Protein AF-A0A6P8HQ30-F1 (afdb_monomer)

Radius of gyration: 28.16 Å; Cα contacts (8 Å, |Δi|>4): 199; chains: 1; bounding box: 52×40×88 Å

Nearest PDB structures (foldseek):
  2dn7-assembly1_A  TM=3.045E-01  e=1.494E+00  Homo sapiens
  3gyx-assembly6_L  TM=2.418E-01  e=4.682E+00  Megalodesulfovibrio gigas
  2ha1-assembly1_A  TM=3.244E-01  e=8.776E+00  Homo sapiens
  2cum-assembly1_A  TM=3.190E-01  e=6.596E+00  Homo sapiens

Foldseek 3Di:
DPQPDWDKDFAQFADKDWPQQPKWWADPVRDTDGHDSCCPVVFWDWDQDPPRGIIIIHGDDDPPPPDPPVQQEQIKMWIKMWTAHPVRDTDIDIDIDTHHHDDDDPPPPDPPDPDPPPDPPPDDDDDDDDDDDDDDDDDDDDDDDDDDDPPPDDDDPDDPDDDDD

Mean predicted aligned error: 16.46 Å

Secondary structure (DSSP, 8-state):
--TT-PEEEE-S-EEEEE-GGG-EEE-TTS-EEEPPHHHHHHHEEEEE-SSTTEEEEEE---SSSS---GGGTT-EEEEEEEEE-TTSPEEEEEEEEE-SS--------PPPPPP--------------------------------------------------

pLDDT: mean 71.59, std 22.22, range [27.89, 97.38]

Sequence (165 aa):
MEADVPYVMQTNLQRCYIIAFKSTYLLCNGSWNILDNDFVNSRFLIVESENTQNFTIQFKRTTSHLEYNDAMKGRILRMTIGCYDKSDTIISDCLLLKMQGTLKCPDFSLPALPKPTTSPWTIAPTSETGTSKNEFQTHSISTSQSTTMVSKTIPSQILALVHYK

Organism: Actinia tenebrosa (NCBI:txid6105)

Solvent-accessible surface area (backbone atoms only — not comparable to full-atom values): 10926 Å² total; per-residue (Å²): 80,66,86,81,66,65,49,77,45,80,44,91,45,42,84,61,45,73,40,35,86,71,11,29,32,55,44,86,87,74,46,77,43,74,40,56,52,66,58,41,66,68,32,48,44,72,45,77,40,96,64,71,40,35,38,32,44,37,64,56,77,68,90,52,90,71,75,74,58,70,88,53,32,29,29,44,34,38,42,25,37,36,23,24,42,97,82,73,45,76,50,72,52,75,46,80,44,49,40,51,70,72,60,84,64,81,87,78,78,71,76,78,76,79,73,83,79,81,72,85,76,81,79,76,89,78,89,74,93,73,93,76,90,83,78,94,74,86,78,77,85,81,81,86,77,90,74,86,76,80,79,75,83,68,90,82,86,79,84,83,75,82,81,86,130

Structure (mmCIF, N/CA/C/O backbone):
data_AF-A0A6P8HQ30-F1
#
_entry.id   AF-A0A6P8HQ30-F1
#
loop_
_atom_site.group_PDB
_atom_site.id
_atom_site.type_symbol
_atom_site.label_atom_id
_atom_site.label_alt_id
_atom_site.label_comp_id
_atom_site.label_asym_id
_atom_site.label_entity_id
_atom_site.label_seq_id
_atom_site.pdbx_PDB_ins_code
_atom_site.Cartn_x
_atom_site.Cartn_y
_atom_site.Cartn_z
_atom_site.occupancy
_atom_site.B_iso_or_equiv
_atom_site.auth_seq_id
_atom_site.auth_comp_id
_atom_site.auth_asym_id
_atom_site.auth_atom_id
_atom_site.pdbx_PDB_model_num
ATOM 1 N N . MET A 1 1 ? -1.166 10.684 5.451 1.00 47.81 1 MET A N 1
ATOM 2 C CA . MET A 1 1 ? -1.147 11.293 4.109 1.00 47.81 1 MET A CA 1
ATOM 3 C C . MET A 1 1 ? -2.346 12.214 4.027 1.00 47.81 1 MET A C 1
ATOM 5 O O . MET A 1 1 ? -3.450 11.744 4.273 1.00 47.81 1 MET A O 1
ATOM 9 N N . GLU A 1 2 ? -2.139 13.509 3.813 1.00 48.12 2 GLU A N 1
ATOM 10 C CA . GLU A 1 2 ? -3.215 14.363 3.306 1.00 48.12 2 GLU A CA 1
ATOM 11 C C . GLU A 1 2 ? -3.574 13.804 1.924 1.00 48.12 2 GLU A C 1
ATOM 13 O O . GLU A 1 2 ? -2.665 13.422 1.186 1.00 48.12 2 GLU A O 1
ATOM 18 N N . ALA A 1 3 ? -4.861 13.612 1.633 1.00 53.06 3 ALA A N 1
ATOM 19 C CA . ALA A 1 3 ? -5.341 12.763 0.533 1.00 53.06 3 ALA A CA 1
ATOM 20 C C . ALA A 1 3 ? -4.883 13.171 -0.887 1.00 53.06 3 ALA A C 1
ATOM 22 O O . ALA A 1 3 ? -5.247 12.497 -1.843 1.00 53.06 3 ALA A O 1
ATOM 23 N N . ASP A 1 4 ? -4.071 14.219 -1.013 1.00 60.69 4 ASP A N 1
ATOM 24 C CA . ASP A 1 4 ? -3.644 14.820 -2.272 1.00 60.69 4 ASP A CA 1
ATOM 25 C C . ASP A 1 4 ? -2.112 14.933 -2.413 1.00 60.69 4 ASP A C 1
ATOM 27 O O . ASP A 1 4 ? -1.632 15.454 -3.416 1.00 60.69 4 ASP A O 1
ATOM 31 N N . VAL A 1 5 ? -1.324 14.433 -1.448 1.00 72.94 5 VAL A N 1
ATOM 32 C CA . VAL A 1 5 ? 0.145 14.422 -1.574 1.00 72.94 5 VAL A CA 1
ATOM 33 C C . VAL A 1 5 ? 0.609 13.041 -2.035 1.00 72.94 5 VAL A C 1
ATOM 35 O O . VAL A 1 5 ? 0.576 12.094 -1.242 1.00 72.94 5 VAL A O 1
ATOM 38 N N . PRO A 1 6 ? 1.039 12.895 -3.299 1.00 81.06 6 PRO A N 1
ATOM 39 C CA . PRO A 1 6 ? 1.554 11.629 -3.779 1.00 81.06 6 PRO A CA 1
ATOM 40 C C . PRO A 1 6 ? 2.869 11.271 -3.082 1.00 81.06 6 PRO A C 1
ATOM 42 O O . PRO A 1 6 ? 3.670 12.142 -2.738 1.00 81.06 6 PRO A O 1
ATOM 45 N N . TYR A 1 7 ? 3.120 9.974 -2.911 1.00 85.50 7 TYR A N 1
ATOM 46 C CA . TYR A 1 7 ? 4.421 9.504 -2.444 1.00 85.50 7 TYR A CA 1
ATOM 47 C C . TYR A 1 7 ? 5.340 9.260 -3.637 1.00 85.50 7 TYR A C 1
ATOM 49 O O . TYR A 1 7 ? 5.014 8.455 -4.508 1.00 85.50 7 TYR A O 1
ATOM 57 N N . VAL A 1 8 ? 6.484 9.941 -3.673 1.00 87.38 8 VAL A N 1
ATOM 58 C CA . VAL A 1 8 ? 7.487 9.775 -4.729 1.00 87.38 8 VAL A CA 1
ATOM 59 C C . VAL A 1 8 ? 8.610 8.888 -4.209 1.00 87.38 8 VAL A C 1
ATOM 61 O O . VAL A 1 8 ? 9.254 9.210 -3.212 1.00 87.38 8 VAL A O 1
ATOM 64 N N . MET A 1 9 ? 8.848 7.781 -4.904 1.00 85.75 9 MET A N 1
ATOM 65 C CA . MET A 1 9 ? 9.955 6.867 -4.658 1.00 85.75 9 MET A CA 1
ATOM 66 C C . MET A 1 9 ? 10.991 7.038 -5.764 1.00 85.75 9 MET A C 1
ATOM 68 O O . MET A 1 9 ? 10.678 6.844 -6.940 1.00 85.75 9 MET A O 1
ATOM 72 N N . GLN A 1 10 ? 12.220 7.379 -5.379 1.00 87.38 10 GLN A N 1
ATOM 73 C CA . GLN A 1 10 ? 13.355 7.377 -6.296 1.00 87.38 10 GLN A CA 1
ATOM 74 C C . GLN A 1 10 ? 13.962 5.976 -6.331 1.00 87.38 10 GLN A C 1
ATOM 76 O O . GLN A 1 10 ? 14.256 5.398 -5.285 1.00 87.38 10 GLN A O 1
ATOM 81 N N . THR A 1 11 ? 14.137 5.414 -7.519 1.00 86.75 11 THR A N 1
ATOM 82 C CA . THR A 1 11 ? 14.736 4.093 -7.699 1.00 86.75 11 THR A CA 1
ATOM 83 C C . THR A 1 11 ? 15.350 3.958 -9.086 1.00 86.75 11 THR A C 1
ATOM 85 O O . THR A 1 11 ? 14.940 4.609 -10.038 1.00 86.75 11 THR A O 1
ATOM 88 N N . ASN A 1 12 ? 16.354 3.097 -9.209 1.00 87.88 12 ASN A N 1
ATOM 89 C CA . ASN A 1 12 ? 16.943 2.697 -10.487 1.00 87.88 12 ASN A CA 1
ATOM 90 C C . ASN A 1 12 ? 16.269 1.448 -11.089 1.00 87.88 12 ASN A C 1
ATOM 92 O O . ASN A 1 12 ? 16.752 0.921 -12.096 1.00 87.88 12 ASN A O 1
ATOM 96 N N . LEU A 1 13 ? 15.214 0.949 -10.442 1.00 89.81 13 LEU A N 1
ATOM 97 C CA . LEU A 1 13 ? 14.401 -0.172 -10.900 1.00 89.81 13 LEU A CA 1
ATOM 98 C C . LEU A 1 13 ? 13.369 0.294 -11.934 1.00 89.81 13 LEU A C 1
ATOM 100 O O . LEU A 1 13 ? 13.106 1.483 -12.083 1.00 89.81 13 LEU A O 1
ATOM 104 N N . GLN A 1 14 ? 12.797 -0.654 -12.665 1.00 88.81 14 GLN A N 1
ATOM 105 C CA . GLN A 1 14 ? 11.894 -0.423 -13.787 1.00 88.81 14 GLN A CA 1
ATOM 106 C C . GLN A 1 14 ? 10.558 -1.127 -13.553 1.00 88.81 14 GLN A C 1
ATOM 108 O O . GLN A 1 14 ? 10.496 -2.140 -12.853 1.00 88.81 14 GLN A O 1
ATOM 113 N N . ARG A 1 15 ? 9.490 -0.629 -14.192 1.00 89.38 15 ARG A N 1
ATOM 114 C CA . ARG A 1 15 ? 8.171 -1.290 -14.226 1.00 89.38 15 ARG A CA 1
ATOM 115 C C . ARG A 1 15 ? 7.689 -1.722 -12.831 1.00 89.38 15 ARG A C 1
ATOM 117 O O . ARG A 1 15 ? 7.439 -2.900 -12.578 1.00 89.38 15 ARG A O 1
ATOM 124 N N . CYS A 1 16 ? 7.592 -0.765 -11.914 1.00 91.88 16 CYS A N 1
ATOM 125 C CA . CYS A 1 16 ? 7.097 -1.017 -10.565 1.00 91.88 16 CYS A CA 1
ATOM 126 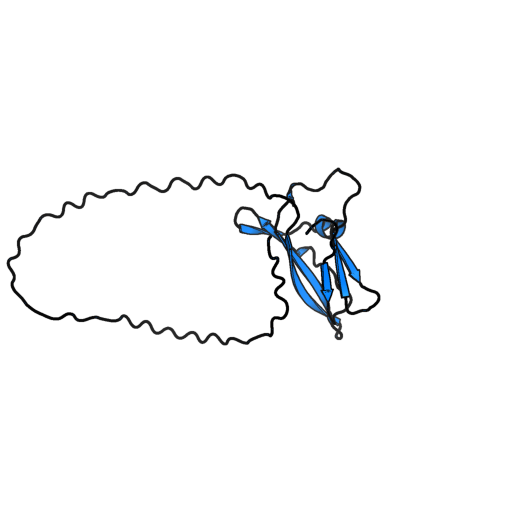C C . CYS A 1 16 ? 5.577 -1.241 -10.536 1.00 91.88 16 CYS A C 1
ATOM 128 O O . CYS A 1 16 ? 4.818 -0.569 -11.232 1.00 91.88 16 CYS A O 1
ATOM 130 N N . TYR A 1 17 ? 5.121 -2.142 -9.672 1.00 92.88 17 TYR A N 1
ATOM 131 C CA . TYR A 1 17 ? 3.710 -2.421 -9.418 1.00 92.88 17 TYR A CA 1
ATOM 132 C C . TYR A 1 17 ? 3.487 -2.780 -7.946 1.00 92.88 17 TYR A C 1
ATOM 134 O O . TYR A 1 17 ? 4.410 -3.138 -7.214 1.00 92.88 17 TYR A O 1
ATOM 142 N N . ILE A 1 18 ? 2.241 -2.679 -7.491 1.00 94.06 18 ILE A N 1
ATOM 143 C CA . ILE A 1 18 ? 1.866 -3.071 -6.131 1.00 94.06 18 ILE A CA 1
ATOM 144 C C . ILE A 1 18 ? 1.516 -4.558 -6.129 1.00 94.06 18 ILE A C 1
ATOM 146 O O . ILE A 1 18 ? 0.682 -5.014 -6.907 1.00 94.06 18 ILE A O 1
ATOM 150 N N . ILE A 1 19 ? 2.119 -5.319 -5.218 1.00 95.12 19 ILE A N 1
ATOM 151 C CA . ILE A 1 19 ? 1.793 -6.727 -4.987 1.00 95.12 19 ILE A CA 1
ATOM 152 C C . ILE A 1 19 ? 0.644 -6.787 -3.976 1.00 95.12 19 ILE A C 1
ATOM 154 O O . ILE A 1 19 ? 0.850 -6.882 -2.761 1.00 95.12 19 ILE A O 1
ATOM 158 N N . ALA A 1 20 ? -0.584 -6.697 -4.484 1.00 91.12 20 ALA A N 1
ATOM 159 C CA . ALA A 1 20 ? -1.786 -6.535 -3.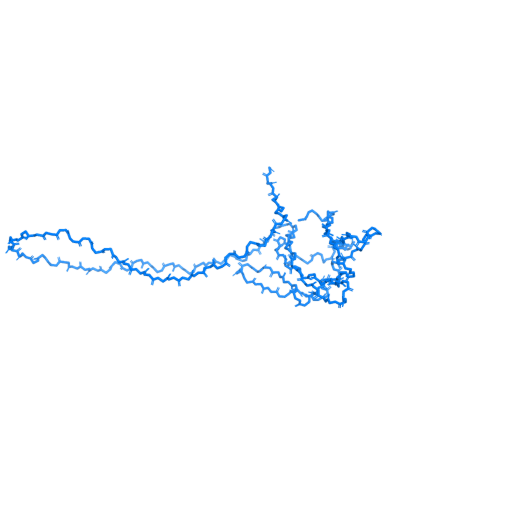669 1.00 91.12 20 ALA A CA 1
ATOM 160 C C . ALA A 1 20 ? -1.960 -7.629 -2.601 1.00 91.12 20 ALA A C 1
ATOM 162 O O . ALA A 1 20 ? -2.100 -7.314 -1.425 1.00 91.12 20 ALA A O 1
ATOM 163 N N . PHE A 1 21 ? -1.817 -8.904 -2.970 1.00 92.12 21 PHE A N 1
ATOM 164 C CA . PHE A 1 21 ? -1.999 -10.044 -2.056 1.00 92.12 21 PHE A CA 1
ATOM 165 C C . PHE A 1 21 ? -0.931 -10.163 -0.952 1.00 92.12 21 PHE A C 1
ATOM 167 O O . PHE A 1 21 ? -1.095 -10.946 -0.019 1.00 92.12 21 PHE A O 1
ATOM 174 N N . LYS A 1 22 ? 0.174 -9.411 -1.047 1.00 94.81 22 LYS A N 1
ATOM 175 C CA . LYS A 1 22 ? 1.192 -9.301 0.017 1.00 94.81 22 LYS A CA 1
ATOM 176 C C . LYS A 1 22 ? 1.047 -8.026 0.844 1.00 94.81 22 LYS A C 1
ATOM 178 O O . LYS A 1 22 ? 1.773 -7.839 1.819 1.00 94.81 22 LYS A O 1
ATOM 183 N N . SER A 1 23 ? 0.150 -7.132 0.447 1.00 96.00 23 SER A N 1
ATOM 184 C CA . SER A 1 23 ? -0.087 -5.881 1.152 1.00 96.00 23 SER A CA 1
ATOM 185 C C . SER A 1 23 ? -1.034 -6.120 2.328 1.00 96.00 23 SER A C 1
ATOM 187 O O . SER A 1 23 ? -1.964 -6.920 2.240 1.00 96.00 23 SER A O 1
ATOM 189 N N . THR A 1 24 ? -0.782 -5.460 3.454 1.00 97.38 24 THR A N 1
ATOM 190 C CA . THR A 1 24 ? -1.508 -5.691 4.709 1.00 97.38 24 THR A CA 1
ATOM 191 C C . THR A 1 24 ? -1.899 -4.387 5.396 1.00 97.38 24 THR A C 1
ATOM 193 O O . THR A 1 24 ? -1.411 -3.311 5.054 1.00 97.38 24 THR A O 1
ATOM 196 N N . TYR A 1 25 ? -2.789 -4.461 6.382 1.00 96.00 25 TYR A N 1
ATOM 197 C CA . TYR A 1 25 ? -3.151 -3.343 7.247 1.00 96.00 25 TYR A CA 1
ATOM 198 C C . TYR A 1 25 ? -3.191 -3.761 8.717 1.00 96.00 25 TYR A C 1
ATOM 200 O O . TYR A 1 25 ? -3.463 -4.917 9.047 1.00 96.00 25 TYR A O 1
ATOM 208 N N . LEU A 1 26 ? -2.901 -2.810 9.603 1.00 95.69 26 LEU A N 1
ATOM 209 C CA . LEU A 1 26 ? -2.819 -3.044 11.039 1.00 95.69 26 LEU A CA 1
ATOM 210 C C . LEU A 1 26 ? -4.214 -3.022 11.687 1.00 95.69 26 LEU A C 1
ATOM 212 O O . LEU A 1 26 ? -5.005 -2.081 11.516 1.00 95.69 26 LEU A O 1
ATOM 216 N N . LEU A 1 27 ? -4.512 -4.070 12.451 1.00 93.94 27 LEU A N 1
ATOM 217 C CA . LEU A 1 27 ? -5.713 -4.212 13.266 1.00 93.94 27 LEU A CA 1
ATOM 218 C C . LEU A 1 27 ? -5.514 -3.626 14.668 1.00 93.94 27 LEU A C 1
ATOM 220 O O . LEU A 1 27 ? -4.400 -3.435 15.145 1.00 93.94 27 LEU A O 1
ATOM 224 N N . CYS A 1 28 ? -6.626 -3.371 15.358 1.00 90.94 28 CYS A N 1
ATOM 225 C CA . CYS A 1 28 ? -6.624 -2.800 16.709 1.00 90.94 28 CYS A CA 1
ATOM 226 C C . CYS A 1 28 ? -5.966 -3.702 17.760 1.00 90.94 28 CYS A C 1
ATOM 228 O O . CYS A 1 28 ? -5.457 -3.211 18.757 1.00 90.94 28 CYS A O 1
ATOM 230 N N . ASN A 1 29 ? -5.955 -5.014 17.525 1.00 92.00 29 ASN A N 1
ATOM 231 C CA . ASN A 1 29 ? -5.275 -5.992 18.374 1.00 92.00 29 ASN A CA 1
ATOM 232 C C . ASN A 1 29 ? -3.766 -6.117 18.060 1.00 92.00 29 ASN A C 1
ATOM 234 O O . ASN A 1 29 ? -3.124 -7.043 18.545 1.00 92.00 29 ASN A O 1
ATOM 238 N N . GLY A 1 30 ? -3.211 -5.251 17.202 1.00 93.31 30 GLY A N 1
ATOM 239 C CA . GLY A 1 30 ? -1.801 -5.263 16.801 1.00 93.31 30 GLY A CA 1
ATOM 240 C C . GLY A 1 30 ? -1.433 -6.287 15.720 1.00 93.31 30 GLY A C 1
ATOM 241 O O . GLY A 1 30 ? -0.288 -6.310 15.277 1.00 93.31 30 GLY A O 1
ATOM 242 N N . SER A 1 31 ? -2.376 -7.118 15.267 1.00 96.06 31 SER A N 1
ATOM 243 C CA . SER A 1 31 ? -2.133 -8.073 14.177 1.00 96.06 31 SER A CA 1
ATOM 244 C C . SER A 1 31 ? -2.262 -7.422 12.795 1.00 96.06 31 SER A C 1
ATOM 246 O O . SER A 1 31 ? -2.910 -6.387 12.632 1.00 96.06 31 SER A O 1
ATOM 248 N N . TRP A 1 32 ? -1.641 -8.032 11.786 1.00 96.56 32 TRP A N 1
ATOM 249 C CA . TRP A 1 32 ? -1.739 -7.600 10.392 1.00 96.56 32 TRP A CA 1
ATOM 250 C C . TRP A 1 32 ? -2.752 -8.461 9.648 1.00 96.56 32 TRP A C 1
ATOM 252 O O . TRP A 1 32 ? -2.699 -9.685 9.747 1.00 96.56 32 TRP A O 1
ATOM 262 N N . ASN A 1 33 ? -3.630 -7.829 8.871 1.00 95.94 33 ASN A N 1
ATOM 263 C CA . ASN A 1 33 ? -4.548 -8.524 7.973 1.00 95.94 33 ASN A CA 1
ATOM 264 C C . ASN A 1 33 ? -4.249 -8.183 6.511 1.00 95.94 33 ASN A C 1
ATOM 266 O O . ASN A 1 33 ? -3.758 -7.092 6.225 1.00 95.94 33 ASN A O 1
ATOM 270 N N . ILE A 1 34 ? -4.535 -9.103 5.593 1.00 95.69 34 ILE A N 1
ATOM 271 C CA . ILE A 1 34 ? -4.308 -8.907 4.156 1.00 95.69 34 ILE A CA 1
ATOM 272 C C . ILE A 1 34 ? -5.277 -7.844 3.629 1.00 95.69 34 ILE A C 1
ATOM 274 O O . ILE A 1 34 ? -6.458 -7.835 3.978 1.00 95.69 34 ILE A O 1
ATOM 278 N N . LEU A 1 35 ? -4.761 -6.919 2.819 1.00 93.44 35 LEU A N 1
ATOM 279 C CA . LEU A 1 35 ? -5.586 -5.965 2.090 1.00 93.44 35 LEU A CA 1
ATOM 280 C C . LEU A 1 35 ? -6.302 -6.677 0.946 1.00 93.44 35 LEU A C 1
ATOM 282 O O . LEU A 1 35 ? -5.701 -7.459 0.212 1.00 93.44 35 LEU A O 1
ATOM 286 N N . ASP A 1 36 ? -7.581 -6.361 0.785 1.00 91.38 36 ASP A N 1
ATOM 287 C CA . ASP A 1 36 ? -8.364 -6.854 -0.337 1.00 91.38 36 ASP A CA 1
ATOM 288 C C . ASP A 1 36 ? -7.740 -6.418 -1.678 1.00 91.38 36 ASP A C 1
ATOM 290 O O . ASP A 1 36 ? -7.303 -5.273 -1.840 1.00 91.38 36 ASP A O 1
ATOM 294 N N . ASN A 1 37 ? -7.660 -7.349 -2.630 1.00 91.31 37 ASN A N 1
ATOM 295 C CA . ASN A 1 37 ? -6.999 -7.112 -3.913 1.00 91.31 37 ASN A CA 1
ATOM 296 C C . ASN A 1 37 ? -7.718 -6.021 -4.720 1.00 91.31 37 ASN A C 1
ATOM 298 O O . ASN A 1 37 ? -7.072 -5.136 -5.289 1.00 91.31 37 ASN A O 1
ATOM 302 N N . ASP A 1 38 ? -9.050 -6.042 -4.716 1.00 89.69 38 ASP A N 1
ATOM 303 C CA . ASP A 1 38 ? -9.859 -5.064 -5.436 1.00 89.69 38 ASP A CA 1
ATOM 304 C C . ASP A 1 38 ? -9.727 -3.687 -4.787 1.00 89.69 38 ASP A C 1
ATOM 306 O O . ASP A 1 38 ? -9.583 -2.680 -5.488 1.00 89.69 38 ASP A O 1
ATOM 310 N N . PHE A 1 39 ? -9.656 -3.620 -3.454 1.00 88.75 39 PHE A N 1
ATOM 311 C CA . PHE A 1 39 ? -9.325 -2.384 -2.744 1.00 88.7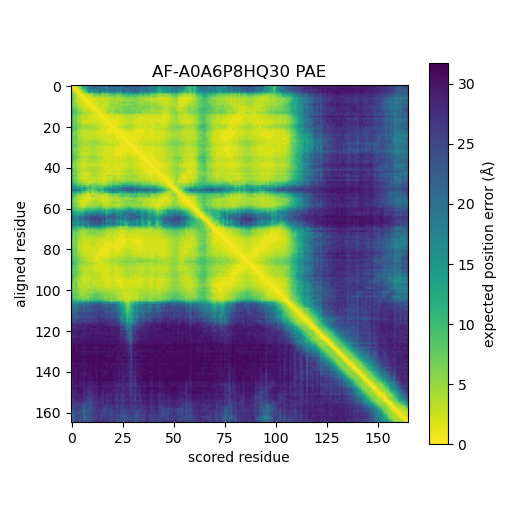5 39 PHE A CA 1
ATOM 312 C C . PHE A 1 39 ? -7.969 -1.817 -3.185 1.00 88.75 39 PHE A C 1
ATOM 314 O O . PHE A 1 39 ? -7.880 -0.633 -3.510 1.00 88.75 39 PHE A O 1
ATOM 321 N N . VAL A 1 40 ? -6.913 -2.634 -3.236 1.00 90.69 40 VAL A N 1
ATOM 322 C CA . VAL A 1 40 ? -5.579 -2.158 -3.634 1.00 90.69 40 VAL A CA 1
ATOM 323 C C . VAL A 1 40 ? -5.584 -1.619 -5.067 1.00 90.69 40 VAL A C 1
ATOM 325 O O . VAL A 1 40 ? -5.144 -0.492 -5.294 1.00 90.69 40 VAL A O 1
ATOM 328 N N . ASN A 1 41 ? -6.127 -2.378 -6.020 1.00 88.25 41 ASN A N 1
ATOM 329 C CA . ASN A 1 41 ? -6.106 -2.009 -7.440 1.00 88.25 41 ASN A CA 1
ATOM 330 C C . ASN A 1 41 ? -7.037 -0.828 -7.767 1.00 88.25 41 ASN A C 1
ATOM 332 O O . ASN A 1 41 ? -6.763 -0.034 -8.674 1.00 88.25 41 ASN A O 1
ATOM 336 N N . SER A 1 42 ? -8.137 -0.681 -7.023 1.00 86.19 42 SER A N 1
ATOM 337 C CA . SER A 1 42 ? -9.068 0.439 -7.192 1.00 86.19 42 SER A CA 1
ATOM 338 C C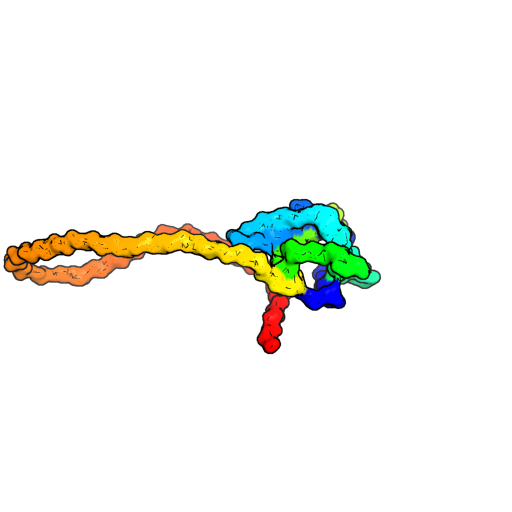 . SER A 1 42 ? -8.577 1.727 -6.534 1.00 86.19 42 SER A C 1
ATOM 340 O O . SER A 1 42 ? -8.919 2.813 -7.006 1.00 86.19 42 SER A O 1
ATOM 342 N N . ARG A 1 43 ? -7.771 1.637 -5.468 1.00 86.69 43 ARG A N 1
ATOM 343 C CA . ARG A 1 43 ? -7.363 2.801 -4.668 1.00 86.69 43 ARG A CA 1
ATOM 344 C C . ARG A 1 43 ? -5.940 3.260 -4.881 1.00 86.69 43 ARG A C 1
ATOM 346 O O . ARG A 1 43 ? -5.680 4.430 -4.629 1.00 86.69 43 ARG A O 1
ATOM 353 N N . PHE A 1 44 ? -5.035 2.411 -5.341 1.00 89.31 44 PHE A N 1
ATOM 354 C CA . PHE A 1 44 ? -3.642 2.794 -5.523 1.00 89.31 44 PHE A CA 1
ATOM 355 C C . PHE A 1 44 ? -3.239 2.709 -6.990 1.00 89.31 44 PHE A C 1
ATOM 357 O O . PHE A 1 44 ? -3.642 1.809 -7.724 1.00 89.31 44 PHE A O 1
ATOM 364 N N . LEU A 1 45 ? -2.444 3.681 -7.423 1.00 89.88 45 LEU A N 1
ATOM 365 C CA . LEU A 1 45 ? -1.835 3.712 -8.745 1.00 89.88 45 LEU A CA 1
ATOM 366 C C . LEU A 1 45 ? -0.349 3.984 -8.588 1.00 89.88 45 LEU A C 1
ATOM 368 O O . LEU A 1 45 ? 0.029 4.879 -7.833 1.00 89.88 45 LEU A O 1
ATOM 372 N N . ILE A 1 46 ? 0.469 3.245 -9.331 1.00 89.50 46 ILE A N 1
ATOM 373 C CA . ILE A 1 46 ? 1.858 3.619 -9.568 1.00 89.50 46 ILE A CA 1
ATOM 374 C C . ILE A 1 46 ? 1.909 4.312 -10.923 1.00 89.50 46 ILE A C 1
ATOM 376 O O . ILE A 1 46 ? 1.526 3.728 -11.934 1.00 89.50 46 ILE A O 1
ATOM 380 N N . VAL A 1 47 ? 2.351 5.564 -10.923 1.00 88.94 47 VAL A N 1
ATOM 381 C CA . VAL A 1 47 ? 2.618 6.338 -12.134 1.00 88.94 47 VAL A CA 1
ATOM 382 C C . VAL A 1 47 ? 4.125 6.458 -12.281 1.00 88.94 47 VAL A C 1
ATOM 384 O O . VAL A 1 47 ? 4.803 6.969 -11.387 1.00 88.94 47 VAL A O 1
ATOM 387 N N . GLU A 1 48 ? 4.647 5.963 -13.394 1.00 85.19 48 GLU A N 1
ATOM 388 C CA . GLU A 1 48 ? 6.043 6.146 -13.773 1.00 85.19 48 GLU A CA 1
ATOM 389 C C . GLU A 1 48 ? 6.244 7.578 -14.277 1.00 85.19 48 GLU A C 1
ATOM 391 O O . GLU A 1 48 ? 5.450 8.089 -15.069 1.00 85.19 48 GLU A O 1
ATOM 396 N N . SER A 1 49 ? 7.270 8.258 -13.766 1.00 81.44 49 SER A N 1
ATOM 397 C CA . SER A 1 49 ? 7.657 9.575 -14.267 1.00 81.44 49 SER A CA 1
ATOM 398 C C . SER A 1 49 ? 8.400 9.423 -15.593 1.00 81.44 49 SER A C 1
ATOM 400 O O . SER A 1 49 ? 9.193 8.499 -15.753 1.00 81.44 49 SER A O 1
ATOM 402 N N . GLU A 1 50 ? 8.204 10.367 -16.520 1.00 75.56 50 GLU A N 1
ATOM 403 C CA . GLU A 1 50 ? 8.906 10.406 -17.817 1.00 75.56 50 GLU A CA 1
ATOM 404 C C . GLU A 1 50 ? 10.436 10.339 -17.655 1.00 75.56 50 GLU A C 1
ATOM 406 O O . GLU A 1 50 ? 11.146 9.753 -18.471 1.00 75.56 50 GLU A O 1
ATOM 411 N N . ASN A 1 51 ? 10.940 10.860 -16.533 1.00 67.75 51 ASN A N 1
ATOM 412 C CA . ASN A 1 51 ? 12.309 10.662 -16.092 1.00 67.75 51 ASN A CA 1
ATOM 413 C C . ASN A 1 51 ? 12.364 9.371 -15.260 1.00 67.75 51 ASN A C 1
ATOM 415 O O . ASN A 1 51 ? 12.124 9.415 -14.055 1.00 67.75 51 ASN A O 1
ATOM 419 N N . THR A 1 52 ? 12.667 8.255 -15.933 1.00 67.12 52 THR A N 1
ATOM 420 C CA . THR A 1 52 ? 12.733 6.819 -15.526 1.00 67.12 52 THR A CA 1
ATOM 421 C C . THR A 1 52 ? 13.187 6.424 -14.105 1.00 67.12 52 THR A C 1
ATOM 423 O O . THR A 1 52 ? 13.207 5.241 -13.780 1.00 67.12 52 THR A O 1
ATOM 426 N N . GLN A 1 53 ? 13.578 7.361 -13.247 1.00 76.31 53 GLN A N 1
ATOM 427 C CA . GLN A 1 53 ? 14.072 7.105 -11.895 1.00 76.31 53 GLN A CA 1
ATOM 428 C C . GLN A 1 53 ? 13.041 7.361 -10.793 1.00 76.31 53 GLN A C 1
ATOM 430 O O . GLN A 1 53 ? 13.329 7.112 -9.625 1.00 76.31 53 GLN A O 1
ATOM 435 N N . ASN A 1 54 ? 11.855 7.875 -11.127 1.00 82.50 54 ASN A N 1
ATOM 436 C CA . ASN A 1 54 ? 10.845 8.216 -10.131 1.00 82.50 54 ASN A CA 1
ATOM 437 C C . ASN A 1 54 ? 9.537 7.480 -10.401 1.00 82.50 54 ASN A C 1
ATOM 439 O O . ASN A 1 54 ? 8.966 7.579 -11.488 1.00 82.50 54 ASN A O 1
ATOM 443 N N . PHE A 1 55 ? 9.013 6.832 -9.365 1.00 84.69 55 PHE A N 1
ATOM 444 C CA . PHE A 1 55 ? 7.658 6.297 -9.361 1.00 84.69 55 PHE A CA 1
ATOM 445 C C . PHE A 1 55 ? 6.827 7.029 -8.326 1.00 84.69 55 PHE A C 1
ATOM 447 O O . PHE A 1 55 ? 7.278 7.322 -7.219 1.00 84.69 55 PHE A O 1
ATOM 454 N N . THR A 1 56 ? 5.591 7.316 -8.700 1.00 85.00 56 THR A N 1
ATOM 455 C CA . THR A 1 56 ? 4.654 8.063 -7.877 1.00 85.00 56 THR A CA 1
ATOM 456 C C . THR A 1 56 ? 3.515 7.150 -7.471 1.00 85.00 56 THR A C 1
ATOM 458 O O . THR A 1 56 ? 2.790 6.646 -8.326 1.00 85.00 56 THR A O 1
ATOM 461 N N . ILE A 1 57 ? 3.334 6.954 -6.170 1.00 85.06 57 ILE A N 1
ATOM 462 C CA . ILE A 1 57 ? 2.204 6.213 -5.618 1.00 85.06 57 ILE A CA 1
ATOM 463 C C . ILE A 1 57 ? 1.107 7.214 -5.290 1.00 85.06 57 ILE A C 1
ATOM 465 O O . ILE A 1 57 ? 1.272 8.088 -4.434 1.00 85.06 57 ILE A O 1
ATOM 469 N N . GLN A 1 58 ? -0.013 7.077 -5.989 1.00 85.69 58 GLN A N 1
ATOM 470 C CA . GLN A 1 58 ? -1.180 7.932 -5.836 1.00 85.69 58 GLN A CA 1
ATOM 471 C C . GLN A 1 58 ? -2.325 7.154 -5.200 1.00 85.69 58 GLN A C 1
ATOM 473 O O . GLN A 1 58 ? -2.575 5.999 -5.550 1.00 85.69 58 GLN A O 1
ATOM 478 N N . PHE A 1 59 ? -3.042 7.816 -4.295 1.00 85.00 59 PHE A N 1
ATOM 479 C CA . PHE A 1 59 ? -4.292 7.314 -3.743 1.00 85.00 59 PHE A CA 1
ATOM 480 C C . PHE A 1 59 ? -5.466 7.895 -4.542 1.00 85.00 59 PHE A C 1
ATOM 482 O O . PHE A 1 59 ? -5.699 9.101 -4.530 1.00 85.00 59 PHE A O 1
ATOM 489 N N . LYS A 1 60 ? -6.213 7.048 -5.254 1.00 82.62 60 LYS A N 1
ATOM 490 C CA . LYS A 1 60 ? -7.367 7.455 -6.059 1.00 82.62 60 LYS A CA 1
ATOM 491 C C . LYS A 1 60 ? -8.535 7.837 -5.149 1.00 82.62 60 LYS A C 1
ATOM 493 O O . LYS A 1 60 ? -9.166 6.985 -4.507 1.00 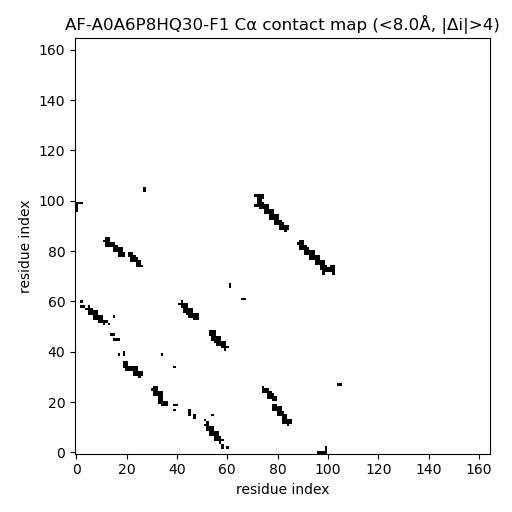82.62 60 LYS A O 1
ATOM 498 N N . ARG A 1 61 ? -8.869 9.127 -5.141 1.00 70.50 61 ARG A N 1
ATOM 499 C CA . ARG A 1 61 ? -10.118 9.622 -4.557 1.00 70.50 61 ARG A CA 1
ATOM 500 C C . ARG A 1 61 ? -11.274 9.187 -5.461 1.00 70.50 61 ARG A C 1
ATOM 502 O O . ARG A 1 61 ? -11.256 9.448 -6.659 1.00 70.50 61 ARG A O 1
ATOM 509 N N . THR A 1 62 ? -12.274 8.510 -4.905 1.00 63.72 62 THR A N 1
ATOM 510 C CA . THR A 1 62 ? -13.534 8.294 -5.630 1.00 63.72 62 THR A CA 1
ATOM 511 C C . THR A 1 62 ? -14.339 9.584 -5.578 1.00 63.72 62 THR A C 1
ATOM 513 O O . THR A 1 62 ? -14.448 10.202 -4.522 1.00 63.72 62 THR A O 1
ATOM 516 N N . THR A 1 63 ? -14.875 10.007 -6.722 1.00 55.12 63 THR A N 1
ATOM 517 C CA . THR A 1 63 ? -15.731 11.199 -6.847 1.00 55.12 63 THR A CA 1
ATOM 518 C C . THR A 1 63 ? -17.110 10.988 -6.226 1.00 55.12 63 THR A C 1
ATOM 520 O O . THR A 1 63 ? -17.784 11.954 -5.875 1.00 55.12 63 THR A O 1
ATOM 523 N N . SER A 1 64 ? -17.523 9.734 -6.022 1.00 54.00 64 SER A N 1
ATOM 524 C CA . SER A 1 64 ? -18.657 9.417 -5.169 1.00 54.00 64 SER A CA 1
ATOM 525 C C . SER A 1 64 ? -18.243 9.574 -3.705 1.00 54.00 64 SER A C 1
ATOM 527 O O . SER A 1 64 ? -17.378 8.861 -3.199 1.00 54.00 64 SER A O 1
ATOM 529 N N . HIS A 1 65 ? -18.926 10.473 -2.996 1.00 48.16 65 HIS A N 1
ATOM 530 C CA . H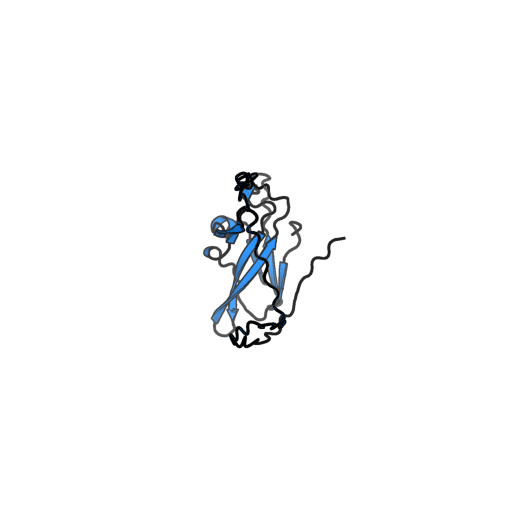IS A 1 65 ? -18.940 10.533 -1.527 1.00 48.16 65 HIS A CA 1
ATOM 531 C C . HIS A 1 65 ? -19.348 9.192 -0.876 1.00 48.16 65 HIS A C 1
ATOM 533 O O . HIS A 1 65 ? -19.179 9.003 0.326 1.00 48.16 65 HIS A O 1
ATOM 539 N N . LEU A 1 66 ? -19.886 8.269 -1.677 1.00 45.44 66 LEU A N 1
ATOM 540 C CA . LEU A 1 66 ? -20.180 6.894 -1.320 1.00 45.44 66 LEU A CA 1
ATOM 541 C C . LEU A 1 66 ? -18.917 6.028 -1.432 1.00 45.44 66 LEU A C 1
ATOM 543 O O . LEU A 1 66 ? -18.286 5.955 -2.487 1.00 45.44 66 LEU A O 1
ATOM 547 N N . GLU A 1 67 ? -18.604 5.379 -0.310 1.00 54.53 67 GLU A N 1
ATOM 548 C CA . GLU A 1 67 ? -17.616 4.309 -0.127 1.00 54.53 67 GLU A CA 1
ATOM 549 C C . GLU A 1 67 ? -16.141 4.719 -0.041 1.00 54.53 67 GLU A C 1
ATOM 551 O O . GLU A 1 67 ? -15.240 3.959 -0.406 1.00 54.53 67 GLU A O 1
ATOM 556 N N . TYR A 1 68 ? -15.842 5.860 0.590 1.00 60.06 68 TYR A N 1
ATOM 557 C CA . TYR A 1 68 ? -14.654 5.843 1.448 1.00 60.06 68 TYR A CA 1
ATOM 558 C C . TYR A 1 68 ? -14.928 4.801 2.536 1.00 60.06 68 TYR A C 1
ATOM 560 O O . TYR A 1 68 ? -15.727 5.045 3.434 1.00 60.06 68 TYR A O 1
ATOM 568 N N . ASN A 1 69 ? -14.358 3.604 2.385 1.00 64.50 69 ASN A N 1
ATOM 569 C CA . ASN A 1 69 ? -14.592 2.508 3.311 1.00 64.50 69 ASN A CA 1
ATOM 570 C C . ASN A 1 69 ? -14.083 2.955 4.687 1.00 64.50 69 ASN A C 1
ATOM 572 O O . ASN A 1 69 ? -12.871 2.994 4.917 1.00 64.50 69 ASN A O 1
ATOM 576 N N . ASP A 1 70 ? -15.002 3.332 5.582 1.00 71.88 70 ASP A N 1
ATOM 577 C CA . ASP A 1 70 ? -14.696 3.794 6.942 1.00 71.88 70 ASP A CA 1
ATOM 578 C C . ASP A 1 70 ? -13.776 2.808 7.671 1.00 71.88 70 ASP A C 1
ATOM 580 O O . ASP A 1 70 ? -12.984 3.202 8.531 1.00 71.88 70 ASP A O 1
ATOM 584 N N . ALA A 1 71 ? -13.801 1.537 7.256 1.00 78.44 71 ALA A N 1
ATOM 585 C CA . ALA A 1 71 ? -12.901 0.504 7.726 1.00 78.44 71 ALA A CA 1
ATOM 586 C C . ALA A 1 71 ? -11.416 0.871 7.597 1.00 78.44 71 ALA A C 1
ATOM 588 O O . ALA A 1 71 ? -10.652 0.432 8.445 1.00 78.44 71 ALA A O 1
ATOM 589 N N . MET A 1 72 ? -10.979 1.652 6.603 1.00 86.31 72 MET A N 1
ATOM 590 C CA . MET A 1 72 ? -9.554 1.968 6.382 1.00 86.31 72 MET A CA 1
ATOM 591 C C . MET A 1 72 ? -9.105 3.294 7.009 1.00 86.31 72 MET A C 1
ATOM 593 O O . MET A 1 72 ? -7.909 3.602 7.025 1.00 86.31 72 MET A O 1
ATOM 597 N N . LYS A 1 73 ? -10.035 4.075 7.564 1.00 87.81 73 LYS A N 1
ATOM 598 C CA . LYS A 1 73 ? -9.748 5.387 8.148 1.00 87.81 73 LYS A CA 1
ATOM 599 C C . LYS A 1 73 ? -8.764 5.283 9.313 1.00 87.81 73 LYS A C 1
ATOM 601 O O . LYS A 1 73 ? -8.929 4.463 10.214 1.00 87.81 73 LYS A O 1
ATOM 606 N N . GLY A 1 74 ? -7.731 6.125 9.296 1.00 90.44 74 GLY A N 1
ATOM 607 C CA . GLY A 1 74 ? -6.711 6.180 10.348 1.00 90.44 74 GLY A CA 1
ATOM 608 C C . GLY A 1 74 ? -5.836 4.931 10.500 1.00 90.44 74 GLY A C 1
ATOM 609 O O . GLY A 1 74 ? -5.010 4.887 11.414 1.00 90.44 74 GLY A O 1
ATOM 610 N N . ARG A 1 75 ? -5.992 3.915 9.640 1.00 92.19 75 ARG A N 1
ATOM 611 C CA . ARG A 1 75 ? -5.194 2.687 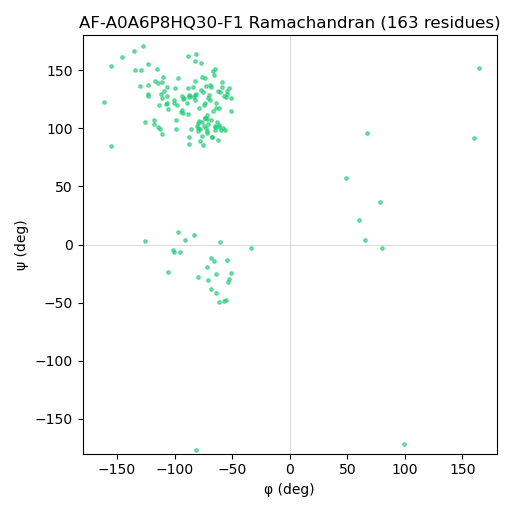9.701 1.00 92.19 75 ARG A CA 1
ATOM 612 C C . ARG A 1 75 ? -3.791 2.880 9.140 1.00 92.19 75 ARG A C 1
ATOM 614 O O . ARG A 1 75 ? -3.544 3.745 8.299 1.00 92.19 75 ARG A O 1
ATOM 621 N N . ILE A 1 76 ? -2.885 2.020 9.597 1.00 94.81 76 ILE A N 1
ATOM 622 C CA . ILE A 1 76 ? -1.552 1.853 9.022 1.00 94.81 76 ILE A CA 1
ATOM 623 C C . ILE A 1 76 ? -1.618 0.710 8.010 1.00 94.81 76 ILE A C 1
ATOM 625 O O . ILE A 1 76 ? -2.104 -0.374 8.333 1.00 94.81 76 ILE A O 1
ATOM 629 N N . LEU A 1 77 ? -1.145 0.963 6.797 1.00 95.00 77 LEU A N 1
ATOM 630 C CA . LEU A 1 77 ? -1.045 0.010 5.700 1.00 95.00 77 LEU A CA 1
ATOM 631 C C . LEU A 1 77 ? 0.430 -0.298 5.471 1.00 95.00 77 LEU A C 1
ATOM 633 O O . LEU A 1 77 ? 1.284 0.581 5.570 1.00 95.00 77 LEU A O 1
ATOM 637 N N . ARG A 1 78 ? 0.711 -1.543 5.117 1.00 96.31 78 ARG A N 1
ATOM 638 C CA . ARG A 1 78 ? 1.991 -2.010 4.606 1.00 96.31 78 ARG A CA 1
ATOM 639 C C . ARG A 1 78 ? 1.767 -2.447 3.165 1.00 96.31 78 ARG A C 1
ATOM 641 O O . ARG A 1 78 ? 1.249 -3.531 2.912 1.00 96.31 78 ARG A O 1
ATOM 648 N N . MET A 1 79 ? 2.146 -1.592 2.229 1.00 95.19 79 MET A N 1
ATOM 649 C CA . MET A 1 79 ? 2.048 -1.854 0.799 1.00 95.19 79 MET A CA 1
ATOM 650 C C . MET A 1 79 ? 3.311 -2.564 0.330 1.00 95.19 79 MET A C 1
ATOM 652 O O . MET A 1 79 ? 4.410 -2.072 0.566 1.00 95.19 79 MET A O 1
ATOM 656 N N . THR A 1 80 ? 3.170 -3.707 -0.335 1.00 96.19 80 THR A N 1
ATOM 657 C CA . THR A 1 80 ? 4.317 -4.384 -0.953 1.00 96.19 80 THR A CA 1
ATOM 658 C C . THR A 1 80 ? 4.446 -3.910 -2.394 1.00 96.19 80 THR A C 1
ATOM 660 O O . THR A 1 80 ? 3.486 -4.000 -3.157 1.00 96.19 80 THR A O 1
ATOM 663 N N . ILE A 1 81 ? 5.621 -3.420 -2.773 1.00 94.25 81 ILE A N 1
ATOM 664 C CA . ILE A 1 81 ? 5.926 -2.923 -4.117 1.00 94.25 81 ILE A CA 1
ATOM 665 C C . ILE A 1 81 ? 6.917 -3.895 -4.744 1.00 94.25 81 ILE A C 1
ATOM 667 O O . ILE A 1 81 ? 7.914 -4.238 -4.117 1.00 94.25 81 ILE A O 1
ATOM 671 N N . GLY A 1 82 ? 6.638 -4.364 -5.955 1.00 94.75 82 GLY A N 1
ATOM 672 C CA . GLY A 1 82 ? 7.569 -5.139 -6.767 1.00 94.75 82 GLY A CA 1
ATOM 673 C C . GLY A 1 82 ? 8.044 -4.297 -7.939 1.00 94.75 82 GLY A C 1
ATOM 674 O O . GLY A 1 82 ? 7.221 -3.703 -8.629 1.00 94.75 82 GLY A O 1
ATOM 675 N N . CYS A 1 83 ? 9.347 -4.254 -8.179 1.00 93.81 83 CYS A N 1
ATOM 676 C CA . CYS A 1 83 ? 9.930 -3.617 -9.355 1.00 93.81 83 CYS A CA 1
ATOM 677 C C . CYS A 1 83 ? 10.896 -4.585 -10.033 1.00 93.81 83 CYS A C 1
ATOM 679 O O . CYS A 1 83 ? 11.518 -5.411 -9.368 1.00 93.81 83 CYS A O 1
ATOM 681 N N . TYR A 1 84 ? 11.040 -4.472 -11.347 1.00 93.62 84 TYR A N 1
ATOM 682 C CA . TYR A 1 84 ? 12.032 -5.230 -12.098 1.00 93.62 84 TYR A CA 1
ATOM 683 C C . TYR A 1 84 ? 13.379 -4.518 -12.046 1.00 93.62 84 TYR A C 1
ATOM 685 O O . TYR A 1 84 ? 13.461 -3.305 -12.233 1.00 93.62 84 TYR A O 1
ATOM 693 N N . ASP A 1 85 ? 14.450 -5.259 -11.807 1.00 92.62 85 ASP A N 1
ATOM 694 C CA . ASP A 1 85 ? 15.793 -4.751 -12.049 1.00 92.62 85 ASP A CA 1
ATOM 695 C C . ASP A 1 85 ? 16.177 -4.874 -13.536 1.00 92.62 85 ASP A C 1
ATOM 697 O O . ASP A 1 85 ? 15.392 -5.300 -14.385 1.00 92.62 85 ASP A O 1
ATOM 701 N N . LYS A 1 86 ? 17.414 -4.495 -13.872 1.00 89.88 86 LYS A N 1
ATOM 702 C CA . LYS A 1 86 ? 17.934 -4.583 -15.247 1.00 89.88 86 LYS A CA 1
ATOM 703 C C . LYS A 1 86 ? 18.083 -6.019 -15.764 1.00 89.88 86 LYS A C 1
ATOM 705 O O . LYS A 1 86 ? 18.311 -6.195 -16.954 1.00 89.88 86 LYS A O 1
ATOM 710 N N . SER A 1 87 ? 18.025 -7.010 -14.877 1.00 94.56 87 SER A N 1
ATOM 711 C CA . SER A 1 87 ? 18.104 -8.435 -15.205 1.00 94.56 87 SER A CA 1
ATOM 712 C C . SER A 1 87 ? 16.726 -9.094 -15.301 1.00 94.56 87 SER A C 1
ATOM 714 O O . SER A 1 87 ? 16.646 -10.317 -15.345 1.00 94.56 87 SER A O 1
ATOM 716 N N . ASP A 1 88 ? 15.650 -8.296 -15.308 1.00 92.06 88 ASP A N 1
ATOM 717 C CA . ASP A 1 88 ? 14.260 -8.761 -15.254 1.00 92.06 88 ASP A CA 1
ATOM 718 C C . ASP A 1 88 ? 13.921 -9.569 -13.985 1.00 92.06 88 ASP A C 1
ATOM 720 O O . ASP A 1 88 ? 12.921 -10.288 -13.932 1.00 92.06 88 ASP A O 1
ATOM 724 N N . THR A 1 89 ? 14.704 -9.407 -12.917 1.00 95.25 89 THR A N 1
ATOM 725 C CA . THR A 1 89 ? 14.411 -10.004 -11.612 1.00 95.25 89 THR A CA 1
ATOM 726 C C . THR A 1 89 ? 13.523 -9.067 -10.801 1.00 95.25 89 THR A C 1
ATOM 728 O O . THR A 1 89 ? 13.771 -7.864 -10.717 1.00 95.25 89 THR A O 1
ATOM 731 N N . ILE A 1 90 ? 12.482 -9.615 -10.167 1.00 94.75 90 ILE A N 1
ATOM 732 C CA . ILE A 1 90 ? 11.596 -8.834 -9.299 1.00 94.75 90 ILE A CA 1
ATOM 733 C C . ILE A 1 90 ? 12.271 -8.620 -7.944 1.00 94.75 90 ILE A C 1
ATOM 735 O O . ILE A 1 90 ? 12.483 -9.567 -7.185 1.00 94.75 90 ILE A O 1
ATOM 739 N N . ILE A 1 91 ? 12.528 -7.360 -7.613 1.00 94.25 91 ILE A N 1
ATOM 740 C CA . ILE A 1 91 ? 12.933 -6.913 -6.284 1.00 94.25 91 ILE A CA 1
ATOM 741 C C . ILE A 1 91 ? 11.701 -6.334 -5.597 1.00 94.25 91 ILE A C 1
ATOM 743 O O . ILE A 1 91 ? 11.037 -5.442 -6.126 1.00 94.25 91 ILE A O 1
ATOM 747 N N . SER A 1 92 ? 11.374 -6.870 -4.422 1.00 94.31 92 SER A N 1
ATOM 748 C CA . SER A 1 92 ? 10.228 -6.418 -3.637 1.00 94.31 92 SER A CA 1
ATOM 749 C C . SER A 1 92 ? 10.656 -5.614 -2.420 1.00 94.31 92 SER A C 1
ATOM 751 O O . SER A 1 92 ? 11.514 -6.073 -1.666 1.00 94.31 92 SER A O 1
ATOM 753 N N . ASP A 1 93 ? 9.980 -4.498 -2.179 1.00 92.31 93 ASP A N 1
ATOM 754 C CA . ASP A 1 93 ? 10.126 -3.676 -0.979 1.00 92.31 93 ASP A CA 1
ATOM 755 C C . ASP A 1 93 ? 8.756 -3.411 -0.324 1.00 92.31 93 ASP A C 1
ATOM 757 O O . ASP A 1 93 ? 7.701 -3.765 -0.861 1.00 92.31 93 ASP A O 1
ATOM 761 N N . CYS A 1 94 ? 8.756 -2.837 0.876 1.00 92.44 94 CYS A N 1
ATOM 762 C CA . CYS A 1 94 ? 7.564 -2.526 1.653 1.00 92.44 94 CYS A CA 1
ATOM 763 C C . CYS A 1 94 ? 7.504 -1.037 1.998 1.00 92.44 94 CYS A C 1
ATOM 765 O O . CYS A 1 94 ? 8.402 -0.492 2.632 1.00 92.44 94 CYS A O 1
ATOM 767 N N . LEU A 1 95 ? 6.372 -0.410 1.693 1.00 92.12 95 LEU A N 1
ATOM 768 C CA . LEU A 1 95 ? 6.065 0.961 2.073 1.00 92.12 95 LEU A CA 1
ATOM 769 C C . LEU A 1 95 ? 5.023 0.985 3.193 1.00 92.12 95 LEU A C 1
ATOM 771 O O . LEU A 1 95 ? 3.945 0.401 3.067 1.00 92.12 95 LEU A O 1
ATOM 775 N N . LEU A 1 96 ? 5.323 1.695 4.281 1.00 94.06 96 LEU A N 1
ATOM 776 C CA . LEU A 1 96 ? 4.369 1.943 5.360 1.00 94.06 96 LEU A CA 1
ATOM 777 C C . LEU A 1 96 ? 3.630 3.261 5.129 1.00 94.06 96 LEU A C 1
ATOM 779 O O . LEU A 1 96 ? 4.239 4.320 5.000 1.00 94.06 96 LEU A O 1
ATOM 783 N N . LEU A 1 97 ? 2.302 3.195 5.116 1.00 91.38 97 LEU A N 1
ATOM 784 C CA . LEU A 1 97 ? 1.415 4.326 4.875 1.00 91.38 97 LEU A CA 1
ATOM 785 C C . LEU A 1 97 ? 0.449 4.491 6.043 1.00 91.38 97 LEU A C 1
ATOM 787 O O . LEU A 1 97 ? -0.129 3.520 6.518 1.00 91.38 97 LEU A O 1
ATOM 791 N N . LYS A 1 98 ? 0.216 5.729 6.481 1.00 91.38 98 LYS A N 1
ATOM 792 C CA . LYS A 1 98 ? -0.855 6.049 7.435 1.00 91.38 98 LYS A CA 1
ATOM 793 C C . LYS A 1 98 ? -1.999 6.745 6.709 1.00 91.38 98 LYS A C 1
ATOM 795 O O . LYS A 1 98 ? -1.825 7.868 6.211 1.00 91.38 98 LYS A O 1
ATOM 800 N N . MET A 1 99 ? -3.163 6.099 6.690 1.00 87.75 99 MET A N 1
ATOM 801 C CA . MET A 1 99 ? -4.391 6.689 6.160 1.00 87.75 99 MET A CA 1
ATOM 802 C C . MET A 1 99 ? -4.825 7.863 7.022 1.00 87.75 99 MET A C 1
ATOM 804 O O . MET A 1 99 ? -4.643 7.872 8.240 1.00 87.75 99 MET A O 1
ATOM 808 N N . GLN A 1 100 ? -5.412 8.865 6.379 1.00 85.19 100 GLN A N 1
ATOM 809 C CA . GLN A 1 100 ? -5.960 10.011 7.086 1.00 85.19 100 GLN A CA 1
ATOM 810 C C . GLN A 1 100 ? -7.131 9.601 7.989 1.00 85.19 100 GLN 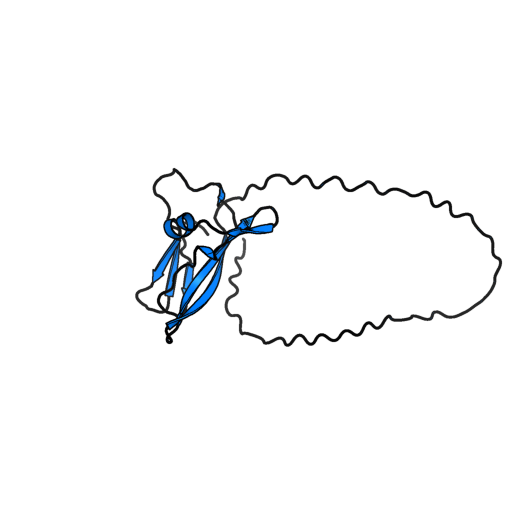A C 1
ATOM 812 O O . GLN A 1 100 ? -7.877 8.666 7.697 1.00 85.19 100 GLN A O 1
ATOM 817 N N . GLY A 1 101 ? -7.305 10.350 9.075 1.00 88.50 101 GLY A N 1
ATOM 818 C CA . GLY A 1 101 ? -8.397 10.189 10.025 1.00 88.50 101 GLY A CA 1
ATOM 819 C C . GLY A 1 101 ? -8.010 9.400 11.272 1.00 88.50 101 GLY A C 1
ATOM 820 O O . GLY A 1 101 ? -6.839 9.116 11.519 1.00 88.50 101 GLY A O 1
ATOM 821 N N . THR A 1 102 ? -9.023 9.083 12.073 1.00 88.31 102 THR A N 1
ATOM 822 C CA . THR A 1 102 ? -8.864 8.435 13.375 1.00 88.31 102 THR A CA 1
ATOM 823 C C . THR A 1 102 ? -9.396 7.019 13.300 1.00 88.31 102 THR A C 1
ATOM 825 O O . THR A 1 102 ? -10.552 6.810 12.928 1.00 88.31 102 THR A O 1
ATOM 828 N N . LEU A 1 103 ? -8.558 6.059 13.680 1.00 88.81 103 LEU A N 1
ATOM 829 C CA . LEU A 1 103 ? -8.982 4.683 13.866 1.00 88.81 103 LEU A CA 1
ATOM 830 C C . LEU A 1 103 ? -9.807 4.598 15.152 1.00 88.81 103 LEU A C 1
ATOM 832 O O . LEU A 1 103 ? -9.318 4.935 16.229 1.00 88.81 103 LEU A O 1
ATOM 836 N N . LYS A 1 104 ? -11.054 4.140 15.038 1.00 87.56 104 LYS A N 1
ATOM 837 C CA . LYS A 1 104 ? -11.866 3.761 16.196 1.00 87.56 104 LYS A CA 1
ATOM 838 C C . LYS A 1 104 ? -11.670 2.273 16.448 1.00 87.56 104 LYS A C 1
ATOM 840 O O . LYS A 1 104 ? -12.052 1.451 15.618 1.00 87.56 104 LYS A O 1
ATOM 845 N N . CYS A 1 105 ? -11.047 1.946 17.570 1.00 85.94 105 CYS A N 1
ATOM 846 C CA . CYS A 1 105 ? -10.935 0.575 18.040 1.00 85.94 105 CYS A CA 1
ATOM 847 C C . CYS A 1 105 ? -12.037 0.301 19.062 1.00 85.94 105 CYS A C 1
ATOM 849 O O . CYS A 1 105 ? -12.367 1.211 19.820 1.00 85.94 105 CYS A O 1
ATOM 851 N N . PRO A 1 106 ? -12.622 -0.910 19.082 1.00 84.62 106 PRO A N 1
ATOM 852 C CA . PRO A 1 106 ? -13.489 -1.288 20.185 1.00 84.62 106 PRO A CA 1
ATOM 853 C C . PRO A 1 106 ? -12.686 -1.215 21.485 1.00 84.62 106 PRO A C 1
ATOM 855 O O . PRO A 1 106 ? -11.509 -1.589 21.507 1.00 84.62 106 PRO A O 1
ATOM 858 N N . ASP A 1 107 ? -13.322 -0.725 22.547 1.00 78.81 107 ASP A N 1
ATOM 859 C CA . ASP A 1 107 ? -12.718 -0.696 23.871 1.00 78.81 107 ASP A CA 1
ATOM 860 C C . ASP A 1 107 ? -12.477 -2.139 24.312 1.00 78.81 107 ASP A C 1
ATOM 862 O O . ASP A 1 107 ? -13.403 -2.884 24.637 1.00 78.81 107 ASP A O 1
ATOM 866 N N . PHE A 1 108 ? -11.215 -2.561 24.283 1.00 63.62 108 PHE A N 1
ATOM 867 C CA . PHE A 1 108 ? -10.824 -3.811 24.906 1.00 63.62 108 PHE A CA 1
ATOM 868 C C . PHE A 1 108 ? -10.851 -3.580 26.414 1.00 63.62 108 PHE A C 1
ATOM 870 O O . PHE A 1 108 ? -9.927 -2.997 26.983 1.00 63.62 108 PHE A O 1
ATOM 877 N N . SER A 1 109 ? -11.917 -4.031 27.070 1.00 58.69 109 SER A N 1
ATOM 878 C CA . SER A 1 109 ? -11.899 -4.215 28.513 1.00 58.69 109 SER A CA 1
ATOM 879 C C . SER A 1 109 ? -10.883 -5.313 28.815 1.00 58.69 109 SER A C 1
ATOM 881 O O . SER A 1 109 ? -11.129 -6.502 28.612 1.00 58.69 109 SER A O 1
ATOM 883 N N . LEU A 1 110 ? -9.693 -4.909 29.260 1.00 64.31 110 LEU A N 1
ATOM 884 C CA . LEU A 1 110 ? -8.757 -5.852 29.857 1.00 64.31 110 LEU A CA 1
ATOM 885 C C . LEU A 1 110 ? -9.503 -6.565 30.995 1.00 64.31 110 LEU A C 1
ATOM 887 O O . LEU A 1 110 ? -10.137 -5.882 31.809 1.00 64.31 110 LEU A O 1
ATOM 891 N N . PRO A 1 111 ? -9.482 -7.909 31.058 1.00 66.31 111 PRO A N 1
ATOM 892 C CA . PRO A 1 111 ? -10.075 -8.612 32.182 1.00 66.31 111 PRO A CA 1
ATOM 893 C C . PRO A 1 111 ? -9.452 -8.068 33.467 1.00 66.31 111 PRO A C 1
ATOM 895 O O . PRO A 1 111 ? -8.235 -7.878 33.538 1.00 66.31 111 PRO A O 1
ATOM 898 N N . ALA A 1 112 ? -10.302 -7.752 34.448 1.00 74.94 112 ALA A N 1
ATOM 899 C CA . ALA A 1 112 ? -9.864 -7.170 35.706 1.00 74.94 112 ALA A CA 1
ATOM 900 C C . ALA A 1 112 ? -8.729 -8.019 36.286 1.00 74.94 112 ALA A C 1
ATOM 902 O O . ALA A 1 112 ? -8.865 -9.237 36.427 1.00 74.94 112 ALA A O 1
ATOM 903 N N . LEU A 1 113 ? -7.600 -7.370 36.582 1.00 74.06 113 LEU A N 1
ATOM 904 C CA . LEU A 1 113 ? -6.448 -8.048 37.154 1.00 74.06 113 LEU A CA 1
ATOM 905 C C . LEU A 1 113 ? -6.908 -8.733 38.453 1.00 74.06 113 LEU A C 1
ATOM 907 O O . LEU A 1 113 ? -7.534 -8.061 39.283 1.00 74.06 113 LEU A O 1
ATOM 911 N N . PRO A 1 114 ? -6.659 -10.044 38.640 1.00 74.31 114 PRO A N 1
ATOM 912 C CA . PRO A 1 114 ? -7.055 -10.719 39.863 1.00 74.31 114 PRO A CA 1
ATOM 913 C C . PRO A 1 114 ? -6.448 -9.970 41.047 1.00 74.31 114 PRO A C 1
ATOM 915 O O . PRO A 1 114 ? -5.252 -9.672 41.072 1.00 74.31 114 PRO A O 1
ATOM 918 N N . LYS A 1 115 ? -7.309 -9.611 42.004 1.00 77.31 115 LYS A N 1
ATOM 919 C CA . LYS A 1 115 ? -6.910 -8.886 43.209 1.00 77.31 115 LYS A CA 1
ATOM 920 C C . LYS A 1 115 ? -5.756 -9.656 43.865 1.00 77.31 115 LYS A C 1
ATOM 922 O O . LYS A 1 115 ? -5.872 -10.882 43.972 1.00 77.31 115 LYS A O 1
ATOM 927 N N . PRO A 1 116 ? -4.668 -8.988 44.297 1.00 69.81 116 PRO A N 1
ATOM 928 C CA . PRO A 1 116 ? -3.579 -9.661 44.987 1.00 69.81 116 PRO A CA 1
ATOM 929 C C . PRO A 1 116 ? -4.171 -10.481 46.128 1.00 69.81 116 PRO A C 1
ATOM 931 O O . PRO A 1 116 ? -4.791 -9.930 47.039 1.00 69.81 116 PRO A O 1
ATOM 934 N N . THR A 1 117 ? -4.054 -11.805 46.039 1.00 64.44 117 THR A N 1
ATOM 935 C CA . THR A 1 117 ? -4.450 -12.675 47.140 1.00 64.44 117 THR A CA 1
ATOM 936 C C . THR A 1 117 ? -3.389 -12.471 48.204 1.00 64.44 117 THR A C 1
ATOM 938 O O . THR A 1 117 ? -2.288 -13.007 48.106 1.00 64.44 117 THR A O 1
ATOM 941 N N . THR A 1 118 ? -3.680 -11.616 49.183 1.00 59.19 118 THR A N 1
ATOM 942 C CA . THR A 1 118 ? -2.893 -11.510 50.410 1.00 59.19 118 THR A CA 1
ATOM 943 C C . THR A 1 118 ? -2.993 -12.850 51.121 1.00 59.19 118 THR A C 1
ATOM 945 O O . THR A 1 118 ? -3.927 -13.093 51.881 1.00 59.19 118 THR A O 1
ATOM 948 N N . SER A 1 119 ? -2.063 -13.750 50.805 1.00 55.41 119 SER A N 1
ATOM 949 C CA . SER A 1 119 ? -1.849 -14.977 51.557 1.00 55.41 119 SER A CA 1
ATOM 950 C C . SER A 1 119 ? -1.385 -14.586 52.961 1.00 55.41 119 SER A C 1
ATOM 952 O O . SER A 1 119 ? -0.362 -13.904 53.075 1.00 55.41 119 SER A O 1
ATOM 954 N N . PRO A 1 120 ? -2.088 -14.990 54.030 1.00 59.03 120 PRO A N 1
ATOM 955 C CA . PRO A 1 120 ? -1.637 -14.760 55.390 1.00 59.03 120 PRO A CA 1
ATOM 956 C C . PRO A 1 120 ? -0.510 -15.751 55.686 1.00 59.03 120 PRO A C 1
ATOM 958 O O . PRO A 1 120 ? -0.737 -16.841 56.200 1.00 59.03 120 PRO A O 1
ATOM 961 N N . TRP A 1 121 ? 0.725 -15.400 55.331 1.00 51.81 121 TRP A N 1
ATOM 962 C CA . TRP A 1 121 ? 1.878 -16.074 55.916 1.00 51.81 121 TRP A CA 1
ATOM 963 C C . TRP A 1 121 ? 2.062 -15.525 57.328 1.00 51.81 121 TRP A C 1
ATOM 965 O O . TRP A 1 121 ? 2.680 -14.484 57.543 1.00 51.81 121 TRP A O 1
ATOM 975 N N . THR A 1 122 ? 1.468 -16.221 58.295 1.00 50.31 122 THR A N 1
ATOM 976 C CA . THR A 1 122 ? 1.802 -16.087 59.710 1.00 50.31 122 THR A CA 1
ATOM 977 C C . THR A 1 122 ? 3.241 -16.559 59.891 1.00 50.31 122 THR A C 1
ATOM 979 O O . THR A 1 122 ? 3.510 -17.756 59.956 1.00 50.31 122 THR A O 1
ATOM 982 N N . ILE A 1 123 ? 4.185 -15.621 59.937 1.00 55.12 123 ILE A N 1
ATOM 983 C CA . ILE A 1 123 ? 5.557 -15.913 60.349 1.00 55.12 123 ILE A CA 1
ATOM 984 C C . ILE A 1 123 ? 5.529 -16.060 61.871 1.00 55.12 123 ILE A C 1
ATOM 986 O O . ILE A 1 123 ? 5.379 -15.076 62.595 1.00 55.12 123 ILE A O 1
ATOM 990 N N . ALA A 1 124 ? 5.626 -17.296 62.359 1.00 54.16 124 ALA A N 1
ATOM 991 C CA . ALA A 1 124 ? 5.887 -17.554 63.768 1.00 54.16 124 ALA A CA 1
ATOM 992 C C . ALA A 1 124 ? 7.343 -17.151 64.085 1.00 54.16 124 ALA A C 1
ATOM 994 O O . ALA A 1 124 ? 8.255 -17.582 63.372 1.00 54.16 124 ALA A O 1
ATOM 995 N N . PRO A 1 125 ? 7.598 -16.336 65.124 1.00 45.22 125 PRO A N 1
ATOM 996 C CA . PRO A 1 125 ? 8.955 -15.984 65.513 1.00 45.22 125 PRO A CA 1
ATOM 997 C C . PRO A 1 125 ? 9.604 -17.197 66.183 1.00 45.22 125 PRO A C 1
ATOM 999 O O . PRO A 1 125 ? 9.253 -17.564 67.302 1.00 45.22 125 PRO A O 1
ATOM 1002 N N . THR A 1 126 ? 10.557 -17.825 65.497 1.00 47.44 126 THR A N 1
ATOM 1003 C CA . THR A 1 126 ? 11.445 -18.803 66.133 1.00 47.44 126 THR A CA 1
ATOM 1004 C C . THR A 1 126 ? 12.626 -18.026 66.697 1.00 47.44 126 THR A C 1
ATOM 1006 O O . THR A 1 126 ? 13.386 -17.403 65.959 1.00 47.44 126 THR A O 1
ATOM 1009 N N . SER A 1 127 ? 12.717 -17.985 68.025 1.00 49.72 127 SER A N 1
ATOM 1010 C CA . SER A 1 127 ? 13.874 -17.456 68.737 1.00 49.72 127 SER A CA 1
ATOM 1011 C C . SER A 1 127 ? 15.021 -18.445 68.571 1.00 49.72 127 SER A C 1
ATOM 1013 O O . SER A 1 127 ? 14.996 -19.518 69.164 1.00 49.72 127 SER A O 1
ATOM 1015 N N . GLU A 1 128 ? 16.023 -18.083 67.775 1.00 47.22 128 GLU A N 1
ATOM 1016 C CA . GLU A 1 128 ? 17.324 -18.743 67.813 1.00 47.22 128 GLU A CA 1
ATOM 1017 C C . GLU A 1 128 ? 18.394 -17.727 68.206 1.00 47.22 128 GLU A C 1
ATOM 1019 O O . GLU A 1 128 ? 18.778 -16.826 67.461 1.00 47.22 128 GLU A O 1
ATOM 1024 N N . THR A 1 129 ? 18.852 -17.884 69.444 1.00 49.41 129 THR A N 1
ATOM 1025 C CA . THR A 1 129 ? 20.101 -17.328 69.949 1.00 49.41 129 THR A CA 1
ATOM 1026 C C . THR A 1 129 ? 21.244 -18.054 69.246 1.00 49.41 129 THR A C 1
ATOM 1028 O O . THR A 1 129 ? 21.513 -19.216 69.539 1.00 49.41 129 THR A O 1
ATOM 1031 N N . GLY A 1 130 ? 21.922 -17.376 68.324 1.00 42.41 130 GLY A N 1
ATOM 1032 C CA . GLY A 1 130 ? 23.033 -17.955 67.574 1.00 42.41 130 GLY A CA 1
ATOM 1033 C C . GLY A 1 130 ? 23.990 -16.888 67.069 1.00 42.41 130 GLY A C 1
ATOM 1034 O O . GLY A 1 130 ? 23.890 -16.419 65.941 1.00 42.41 130 GLY A O 1
ATOM 1035 N N . THR A 1 131 ? 24.930 -16.494 67.921 1.00 47.41 131 THR A N 1
ATOM 1036 C CA . THR A 1 131 ? 26.095 -15.688 67.558 1.00 47.41 131 THR A CA 1
ATOM 1037 C C . THR A 1 131 ? 26.949 -16.446 66.542 1.00 47.41 131 THR A C 1
ATOM 1039 O O . THR A 1 131 ? 27.514 -17.481 66.883 1.00 47.41 131 THR A O 1
ATOM 1042 N N . SER A 1 132 ? 27.119 -15.916 65.330 1.00 40.66 132 SER A N 1
ATOM 1043 C CA . SER A 1 132 ? 28.251 -16.281 64.473 1.00 40.66 132 SER A CA 1
ATOM 1044 C C . SER A 1 132 ? 28.480 -15.236 63.381 1.00 40.66 132 SER A C 1
ATOM 1046 O O . SER A 1 132 ? 27.593 -14.919 62.594 1.00 40.66 132 SER A O 1
ATOM 1048 N N . LYS A 1 133 ? 29.697 -14.688 63.371 1.00 48.88 133 LYS A N 1
ATOM 1049 C CA . LYS A 1 133 ? 30.266 -13.876 62.295 1.00 48.88 133 LYS A CA 1
ATOM 1050 C C . LYS A 1 133 ? 30.525 -14.767 61.075 1.00 48.88 133 LYS A C 1
ATOM 1052 O O . LYS A 1 133 ? 31.136 -15.814 61.251 1.00 48.88 133 LYS A O 1
ATOM 1057 N N . ASN A 1 134 ? 30.200 -14.308 59.867 1.00 41.53 134 ASN A N 1
ATOM 1058 C CA . ASN A 1 134 ? 31.186 -14.026 58.809 1.00 41.53 134 ASN A CA 1
ATOM 1059 C C . ASN A 1 134 ? 30.559 -13.874 57.413 1.00 41.53 134 ASN A C 1
ATOM 1061 O O . ASN A 1 134 ? 29.555 -14.488 57.081 1.00 41.53 134 ASN A O 1
ATOM 1065 N N . GLU A 1 135 ? 31.277 -13.067 56.629 1.00 42.59 135 GLU A N 1
ATOM 1066 C CA . GLU A 1 135 ? 31.428 -13.084 55.170 1.00 42.59 135 GLU A CA 1
ATOM 1067 C C . GLU A 1 135 ? 30.232 -12.756 54.272 1.00 42.59 135 GLU A C 1
ATOM 1069 O O . GLU A 1 135 ? 29.459 -13.590 53.813 1.00 42.59 135 GLU A O 1
ATOM 1074 N N . PHE A 1 136 ? 30.219 -11.479 53.886 1.00 45.69 136 PHE A N 1
ATOM 1075 C CA . PHE A 1 136 ? 29.708 -11.005 52.609 1.00 45.69 136 PHE A CA 1
ATOM 1076 C C . PHE A 1 136 ? 30.467 -11.702 51.464 1.00 45.69 136 PHE A C 1
ATOM 1078 O O . PHE A 1 136 ? 31.584 -11.310 51.123 1.00 45.69 136 PHE A O 1
ATOM 1085 N N . GLN A 1 137 ? 29.864 -12.727 50.863 1.00 39.22 137 GLN A N 1
ATOM 1086 C CA . GLN A 1 137 ? 30.345 -13.331 49.623 1.00 39.22 137 GLN A CA 1
ATOM 1087 C C . GLN A 1 137 ? 29.352 -13.012 48.500 1.00 39.22 137 GLN A C 1
ATOM 1089 O O . GLN A 1 137 ? 28.315 -13.649 48.324 1.00 39.22 137 GLN A O 1
ATOM 1094 N N . THR A 1 138 ? 29.661 -11.949 47.759 1.00 42.88 138 THR A N 1
ATOM 1095 C CA . THR A 1 138 ? 28.925 -11.525 46.567 1.00 42.88 138 THR A CA 1
ATOM 1096 C C . THR A 1 138 ? 29.217 -12.509 45.437 1.00 42.88 138 THR A C 1
ATOM 1098 O O . THR A 1 138 ? 30.222 -12.386 44.739 1.00 42.88 138 THR A O 1
ATOM 1101 N N . HIS A 1 139 ? 28.349 -13.500 45.240 1.00 39.41 139 HIS A N 1
ATOM 1102 C CA . HIS A 1 139 ? 28.377 -14.324 44.035 1.00 39.41 139 HIS A CA 1
ATOM 1103 C C . HIS A 1 139 ? 27.703 -13.569 42.886 1.00 39.41 139 HIS A C 1
ATOM 1105 O O . HIS A 1 139 ? 26.479 -13.513 42.773 1.00 39.41 139 HIS A O 1
ATOM 1111 N N . SER A 1 140 ? 28.522 -12.969 42.025 1.00 40.28 140 SER A N 1
ATOM 1112 C CA . SER A 1 140 ? 28.121 -12.521 40.697 1.00 40.28 140 SER A CA 1
ATOM 1113 C C . SER A 1 140 ? 27.795 -13.742 39.835 1.00 40.28 140 SER A C 1
ATOM 1115 O O . SER A 1 140 ? 28.657 -14.563 39.521 1.00 40.28 140 SER A O 1
ATOM 1117 N N . ILE A 1 141 ? 26.528 -13.867 39.446 1.00 40.81 141 ILE A N 1
ATOM 1118 C CA . ILE A 1 141 ? 26.093 -14.848 38.454 1.00 40.81 141 ILE A CA 1
ATOM 1119 C C . ILE A 1 141 ? 26.630 -14.391 37.095 1.00 40.81 141 ILE A C 1
ATOM 1121 O O . ILE A 1 141 ? 26.132 -13.447 36.486 1.00 40.81 141 ILE A O 1
ATOM 1125 N N . SER A 1 142 ? 27.686 -15.066 36.646 1.00 39.47 142 SER A N 1
ATOM 1126 C CA . SER A 1 142 ? 28.161 -15.037 35.267 1.00 39.47 142 SER A CA 1
ATOM 1127 C C . SER A 1 142 ? 27.295 -15.983 34.440 1.00 39.47 142 SER A C 1
ATOM 1129 O O . SER A 1 142 ? 27.471 -17.199 34.480 1.00 39.47 142 SER A O 1
ATOM 1131 N N . THR A 1 143 ? 26.353 -15.434 33.678 1.00 39.41 143 THR A N 1
ATOM 1132 C CA . THR A 1 143 ? 25.809 -16.113 32.498 1.00 39.41 143 THR A CA 1
ATOM 1133 C C . THR A 1 143 ? 26.509 -15.560 31.270 1.00 39.41 143 THR A C 1
ATOM 1135 O O . THR A 1 143 ? 26.175 -14.493 30.760 1.00 39.41 143 THR A O 1
ATOM 1138 N N . SER A 1 144 ? 27.502 -16.313 30.804 1.00 47.31 144 SER A N 1
ATOM 1139 C CA . SER A 1 144 ? 28.047 -16.193 29.461 1.00 47.31 144 SER A CA 1
ATOM 1140 C C . SER A 1 144 ? 27.107 -16.907 28.489 1.00 47.31 144 SER A C 1
ATOM 1142 O O . SER A 1 144 ? 27.054 -18.131 28.427 1.00 47.31 144 SER A O 1
ATOM 1144 N N . GLN A 1 145 ? 26.364 -16.136 27.700 1.00 40.91 145 GLN A N 1
ATOM 1145 C CA . GLN A 1 145 ? 25.937 -16.588 26.381 1.00 40.91 145 GLN A CA 1
ATOM 1146 C C . GLN A 1 145 ? 26.371 -15.547 25.361 1.00 40.91 145 GLN A C 1
ATOM 1148 O O . GLN A 1 145 ? 25.850 -14.439 25.268 1.00 40.91 145 GLN A O 1
ATOM 1153 N N . SER A 1 146 ? 27.420 -15.939 24.646 1.00 40.09 146 SER A N 1
ATOM 1154 C CA . SER A 1 146 ? 27.933 -15.286 23.461 1.00 40.09 146 SER A CA 1
ATOM 1155 C C . SER A 1 146 ? 26.976 -15.577 22.309 1.00 40.09 146 SER A C 1
ATOM 1157 O O . SER A 1 146 ? 26.909 -16.703 21.821 1.00 40.09 146 SER A O 1
ATOM 1159 N N . THR A 1 147 ? 26.239 -14.564 21.867 1.00 38.00 147 THR A N 1
ATOM 1160 C CA . THR A 1 147 ? 25.699 -14.521 20.506 1.00 38.00 147 THR A CA 1
ATOM 1161 C C . THR A 1 147 ? 26.305 -13.321 19.812 1.00 38.00 147 THR A C 1
ATOM 1163 O O . THR A 1 147 ? 25.939 -12.172 20.056 1.00 38.00 147 THR A O 1
ATOM 1166 N N . THR A 1 148 ? 27.267 -13.612 18.948 1.00 36.91 148 THR A N 1
ATOM 1167 C CA . THR A 1 148 ? 27.858 -12.692 17.988 1.00 36.91 148 THR A CA 1
ATOM 1168 C C . THR A 1 148 ? 26.750 -12.192 17.060 1.00 36.91 148 THR A C 1
ATOM 1170 O O . THR A 1 148 ? 26.373 -12.867 16.104 1.00 36.91 148 THR A O 1
ATOM 1173 N N . MET A 1 149 ? 26.202 -11.004 17.324 1.00 35.25 149 MET A N 1
ATOM 1174 C CA . MET A 1 149 ? 25.459 -10.278 16.299 1.00 35.25 149 MET A CA 1
ATOM 1175 C C . MET A 1 149 ? 26.474 -9.695 15.322 1.00 35.25 149 MET A C 1
ATOM 1177 O O . MET A 1 149 ? 27.120 -8.683 15.593 1.00 35.25 149 MET A O 1
ATOM 1181 N N . VAL A 1 150 ? 26.622 -10.351 14.173 1.00 33.53 150 VAL A N 1
ATOM 1182 C CA . VAL A 1 150 ? 27.239 -9.737 12.998 1.00 33.53 150 VAL A CA 1
ATOM 1183 C C . VAL A 1 150 ? 26.288 -8.640 12.529 1.00 33.53 150 VAL A C 1
ATOM 1185 O O . VAL A 1 150 ? 25.355 -8.874 11.764 1.00 33.53 150 VAL A O 1
ATOM 1188 N N . SER A 1 151 ? 26.523 -7.430 13.029 1.00 39.78 151 SER A N 1
ATOM 1189 C CA . SER A 1 151 ? 25.972 -6.204 12.469 1.00 39.78 151 SER A CA 1
ATOM 1190 C C . SER A 1 151 ? 26.621 -5.990 11.103 1.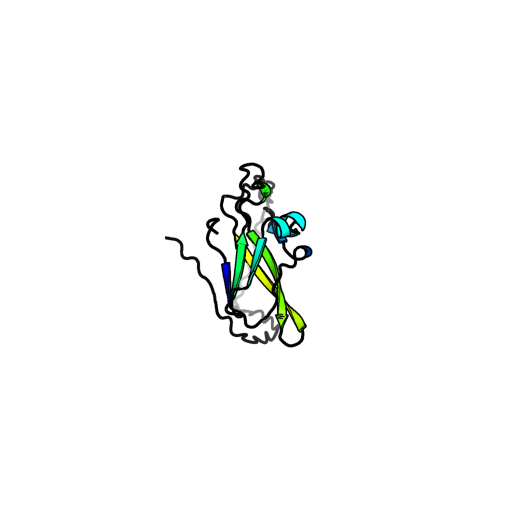00 39.78 151 SER A C 1
ATOM 1192 O O . SER A 1 151 ? 27.715 -5.437 10.990 1.00 39.78 151 SER A O 1
ATOM 1194 N N . LYS A 1 152 ? 25.977 -6.486 10.043 1.00 33.12 152 LYS A N 1
ATOM 1195 C CA . LYS A 1 152 ? 26.209 -5.944 8.706 1.00 33.12 152 LYS A CA 1
ATOM 1196 C C . LYS A 1 152 ? 25.423 -4.646 8.614 1.00 33.12 152 LYS A C 1
ATOM 1198 O O . LYS A 1 152 ? 24.217 -4.645 8.384 1.00 33.12 152 LYS A O 1
ATOM 1203 N N . THR A 1 153 ? 26.144 -3.552 8.809 1.00 31.02 153 THR A N 1
ATOM 1204 C CA . THR A 1 153 ? 25.730 -2.196 8.469 1.00 31.02 153 THR A CA 1
ATOM 1205 C C . THR A 1 153 ? 25.375 -2.153 6.983 1.00 31.02 153 THR A C 1
ATOM 1207 O O . THR A 1 153 ? 26.252 -2.081 6.126 1.00 31.02 153 THR A O 1
ATOM 1210 N N . ILE A 1 154 ? 24.086 -2.239 6.669 1.00 39.38 154 ILE A N 1
ATOM 1211 C CA . ILE A 1 154 ? 23.560 -1.807 5.375 1.00 39.38 154 ILE A CA 1
ATOM 1212 C C . ILE A 1 154 ? 23.355 -0.292 5.507 1.00 39.38 154 ILE A C 1
ATOM 1214 O O . ILE A 1 154 ? 22.722 0.133 6.477 1.00 39.38 154 ILE A O 1
ATOM 1218 N N . PRO A 1 155 ? 23.897 0.543 4.604 1.00 35.34 155 PRO A N 1
ATOM 1219 C CA . PRO A 1 155 ? 23.655 1.976 4.645 1.00 35.34 155 PRO A CA 1
ATOM 1220 C C . PRO A 1 155 ? 22.170 2.239 4.378 1.00 35.34 155 PRO A C 1
ATOM 1222 O O . PRO A 1 155 ? 21.694 2.185 3.248 1.00 35.34 155 PRO A O 1
ATOM 1225 N N . SER A 1 156 ? 21.442 2.498 5.461 1.00 34.88 156 SER A N 1
ATOM 1226 C CA . SER A 1 156 ? 20.085 3.021 5.448 1.00 34.88 156 SER A CA 1
ATOM 1227 C C . SER A 1 156 ? 20.172 4.526 5.215 1.00 34.88 156 SER A C 1
ATOM 1229 O O . SER A 1 156 ? 20.553 5.284 6.107 1.00 34.88 156 SER A O 1
ATOM 1231 N N . GLN A 1 157 ? 19.861 4.961 3.998 1.00 39.94 157 GLN A N 1
ATOM 1232 C CA . GLN A 1 157 ? 19.507 6.346 3.723 1.00 39.94 157 GLN A CA 1
ATOM 1233 C C . GLN A 1 157 ? 18.036 6.385 3.318 1.00 39.94 157 GLN A C 1
ATOM 1235 O O . GLN A 1 157 ? 17.677 6.075 2.191 1.00 39.94 157 GLN A O 1
ATOM 1240 N N . ILE A 1 158 ? 17.193 6.745 4.283 1.00 36.97 158 ILE A N 1
ATOM 1241 C CA . ILE A 1 158 ? 16.287 7.906 4.283 1.00 36.97 158 ILE A CA 1
ATOM 1242 C C . ILE A 1 158 ? 15.217 7.608 5.337 1.00 36.97 158 ILE A C 1
ATOM 1244 O O . ILE A 1 158 ? 14.193 6.967 5.114 1.00 36.97 158 ILE A O 1
ATOM 1248 N N . LEU A 1 159 ? 15.516 8.079 6.543 1.00 30.55 159 LEU A N 1
ATOM 1249 C CA . LEU A 1 159 ? 14.597 8.177 7.660 1.00 30.55 159 LEU A CA 1
ATOM 1250 C C . LEU A 1 159 ? 13.745 9.433 7.423 1.00 30.55 159 LEU A C 1
ATOM 1252 O O . LEU A 1 159 ? 14.192 10.545 7.695 1.00 30.55 159 LEU A O 1
ATOM 1256 N N . ALA A 1 160 ? 12.536 9.290 6.881 1.00 33.69 160 ALA A N 1
ATOM 1257 C CA . ALA A 1 160 ? 11.588 10.400 6.846 1.00 33.69 160 ALA A CA 1
ATOM 1258 C C . ALA A 1 160 ? 10.948 10.554 8.238 1.00 33.69 160 ALA A C 1
ATOM 1260 O O . ALA A 1 160 ? 9.918 9.951 8.542 1.00 33.69 160 ALA A O 1
ATOM 1261 N N . LEU A 1 161 ? 11.593 11.349 9.100 1.00 33.28 161 LEU A N 1
ATOM 1262 C CA . LEU A 1 161 ? 10.980 11.891 10.312 1.00 33.28 161 LEU A CA 1
ATOM 1263 C C . LEU A 1 161 ? 9.837 12.829 9.909 1.00 33.28 161 LEU A C 1
ATOM 1265 O O . LEU A 1 161 ? 10.067 13.881 9.316 1.00 33.28 161 LEU A O 1
ATOM 1269 N N . VAL A 1 162 ? 8.609 12.492 10.296 1.00 42.16 162 VAL A N 1
ATOM 1270 C CA . VAL A 1 162 ? 7.519 13.470 10.351 1.00 42.16 162 VAL A CA 1
ATOM 1271 C C . VAL A 1 162 ? 7.602 14.155 11.714 1.00 42.16 162 VAL A C 1
ATOM 1273 O O . VAL A 1 162 ? 7.179 13.597 12.725 1.00 42.16 162 VAL A O 1
ATOM 1276 N N . HIS A 1 163 ? 8.192 15.350 11.746 1.00 27.89 163 HIS A N 1
ATOM 1277 C CA . HIS A 1 163 ? 8.103 16.253 12.893 1.00 27.89 163 HIS A CA 1
ATOM 1278 C C . HIS A 1 163 ? 6.672 16.794 13.003 1.00 27.89 163 HIS A C 1
ATOM 1280 O O . HIS A 1 163 ? 6.163 17.402 12.064 1.00 27.89 163 HIS A O 1
ATOM 1286 N N . TYR A 1 164 ? 6.044 16.600 14.162 1.00 36.22 164 TYR A N 1
ATOM 1287 C CA . TYR A 1 164 ? 4.855 17.349 14.562 1.00 36.22 164 TYR A CA 1
ATOM 1288 C C . TYR A 1 164 ? 5.290 18.712 15.126 1.00 36.22 164 TYR A C 1
ATOM 1290 O O . TYR A 1 164 ? 6.158 18.770 16.001 1.00 36.22 164 TYR A O 1
ATOM 1298 N N . LYS A 1 165 ? 4.679 19.787 14.625 1.00 37.78 165 LYS A N 1
ATOM 1299 C CA . LYS A 1 165 ? 4.476 21.045 15.350 1.00 37.78 165 LYS A CA 1
ATOM 1300 C C . LYS A 1 165 ? 2.980 21.238 15.528 1.00 37.78 165 LYS A C 1
ATOM 1302 O O . LYS A 1 165 ? 2.246 20.849 14.592 1.00 37.78 165 LYS A O 1
#